Protein AF-A0A934WMY1-F1 (afdb_monomer)

Solvent-accessible surface area (backbone atoms only — not comparable to full-atom values): 4816 Å² total; per-residue (Å²): 125,56,74,68,54,53,51,52,51,55,49,57,68,47,41,63,26,50,52,51,16,49,52,53,38,52,45,37,69,74,75,40,58,79,83,43,34,47,91,42,54,69,57,43,24,53,51,12,27,52,41,11,47,49,29,44,52,52,31,31,69,72,67,72,44,82,88,46,67,69,29,53,50,43,20,52,52,38,25,52,51,47,46,42,58,56,9,47,51,88,76,111

Organism: NCBI:txid502333

Sequence (92 aa):
MSPLASLLHLLSFFAPALVVAAFVALAARVLLPPAARPSSWGFAFVLNFAAGAVALGAGLWYFGHDGKMATYAALVLAVASTQWLAGRAWRG

pLDDT: mean 90.27, std 5.36, range [62.25, 96.06]

Nearest PDB structures (foldseek):
  4x8k-assembly1_A  TM=4.988E-01  e=5.570E+00  Mycobacterium tuberculosis

Foldseek 3Di:
DPPVVVVVVVCVLLVLQQVLLLVLLVCLVVPPDPLQHFPDSVVLSVQLSVQLSVLSVVCCVVVVDGDDPVSVVSSNVSSVVSSSVRSVVVVD

Secondary structure (DSSP, 8-state):
--HHHHHHHHHHHHHHHHHHHHHHHHHHHHHS-GGGS-S-HHHHHHHHHHHHHHHHHHHHHHHSSS--HHHHHHHHHHHHHHHHHHTTGGG-

Mean predicted aligned erro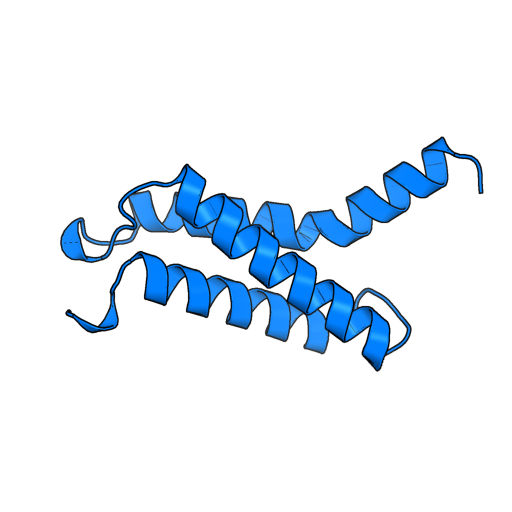r: 4.22 Å

Structure (mmCIF, N/CA/C/O backbone):
data_AF-A0A934WMY1-F1
#
_entry.id   AF-A0A934WMY1-F1
#
loop_
_atom_site.group_PDB
_atom_site.id
_atom_site.type_symbol
_atom_site.label_atom_id
_atom_site.label_alt_id
_atom_site.label_comp_id
_atom_site.label_asym_id
_atom_site.label_entity_id
_atom_site.label_seq_id
_atom_site.pdbx_PDB_ins_code
_atom_site.Cartn_x
_atom_site.Cartn_y
_atom_site.Cartn_z
_atom_site.occupancy
_atom_site.B_iso_or_equiv
_atom_site.auth_seq_id
_atom_site.auth_comp_id
_atom_site.auth_asym_id
_atom_site.auth_atom_id
_atom_site.pdbx_PDB_model_num
ATOM 1 N N . MET A 1 1 ? 24.220 -1.957 -12.409 1.00 70.19 1 MET A N 1
ATOM 2 C CA . MET A 1 1 ? 23.849 -0.957 -11.381 1.00 70.19 1 MET A CA 1
ATOM 3 C C . MET A 1 1 ? 24.537 -1.356 -10.088 1.00 70.19 1 MET A C 1
ATOM 5 O O . MET A 1 1 ? 24.694 -2.554 -9.881 1.00 70.19 1 MET A O 1
ATOM 9 N N . SER A 1 2 ? 24.997 -0.419 -9.256 1.00 92.50 2 SER A N 1
ATOM 10 C CA . SER A 1 2 ? 25.517 -0.795 -7.932 1.00 92.50 2 SER A CA 1
ATOM 11 C C . SER A 1 2 ? 24.396 -1.440 -7.094 1.00 92.50 2 SER A C 1
ATOM 13 O O . SER A 1 2 ? 23.229 -1.106 -7.314 1.00 92.50 2 SER A O 1
ATOM 15 N N . PRO A 1 3 ? 24.697 -2.335 -6.132 1.00 89.81 3 PRO A N 1
ATOM 16 C CA . PRO A 1 3 ? 23.668 -2.944 -5.279 1.00 89.81 3 PRO A CA 1
ATOM 17 C C . PRO A 1 3 ? 22.771 -1.903 -4.593 1.00 89.81 3 PRO A C 1
ATOM 19 O O . PRO A 1 3 ? 21.555 -2.063 -4.533 1.00 89.81 3 PRO A O 1
ATOM 22 N N . LEU A 1 4 ? 23.363 -0.784 -4.165 1.00 92.50 4 LEU A N 1
ATOM 23 C CA . LEU A 1 4 ? 22.644 0.352 -3.594 1.00 92.50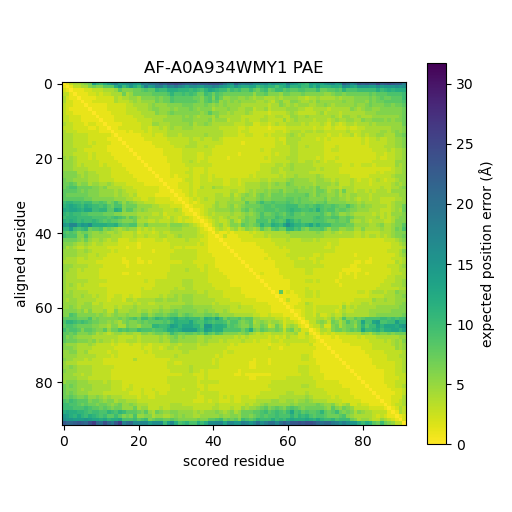 4 LEU A CA 1
ATOM 24 C C . LEU A 1 4 ? 21.665 0.992 -4.592 1.00 92.50 4 LEU A C 1
ATOM 26 O O . LEU A 1 4 ? 20.539 1.313 -4.225 1.00 92.50 4 LEU A O 1
ATOM 30 N N . ALA A 1 5 ? 22.063 1.148 -5.858 1.00 91.88 5 ALA A N 1
ATOM 31 C CA . ALA A 1 5 ? 21.188 1.699 -6.890 1.00 91.88 5 ALA A CA 1
ATOM 32 C C . ALA A 1 5 ? 19.984 0.786 -7.170 1.00 91.88 5 ALA A C 1
ATOM 34 O O . ALA A 1 5 ? 18.873 1.284 -7.330 1.00 91.88 5 ALA A O 1
ATOM 35 N N . SER A 1 6 ? 20.176 -0.537 -7.163 1.00 88.88 6 SER A N 1
ATOM 36 C CA . SER A 1 6 ? 19.073 -1.496 -7.315 1.00 88.88 6 SER A CA 1
ATOM 37 C C . SER A 1 6 ? 18.069 -1.404 -6.163 1.00 88.88 6 SER A C 1
ATOM 39 O O . SER A 1 6 ? 16.862 -1.427 -6.396 1.00 88.88 6 SER A O 1
ATOM 41 N N . LEU A 1 7 ? 18.553 -1.248 -4.926 1.00 91.31 7 LEU A N 1
ATOM 42 C CA . LEU A 1 7 ? 17.689 -1.060 -3.757 1.00 91.31 7 LEU A CA 1
ATOM 43 C C . LEU A 1 7 ? 16.897 0.245 -3.836 1.00 91.31 7 LEU A C 1
ATOM 45 O O . LEU A 1 7 ? 15.694 0.245 -3.593 1.00 91.31 7 LEU A O 1
ATOM 49 N N . LEU A 1 8 ? 17.551 1.347 -4.211 1.00 92.38 8 LEU A N 1
ATOM 50 C CA . LEU A 1 8 ? 16.879 2.636 -4.378 1.00 92.38 8 LEU A CA 1
ATOM 51 C C . LEU A 1 8 ? 15.834 2.591 -5.493 1.00 92.38 8 LEU A C 1
A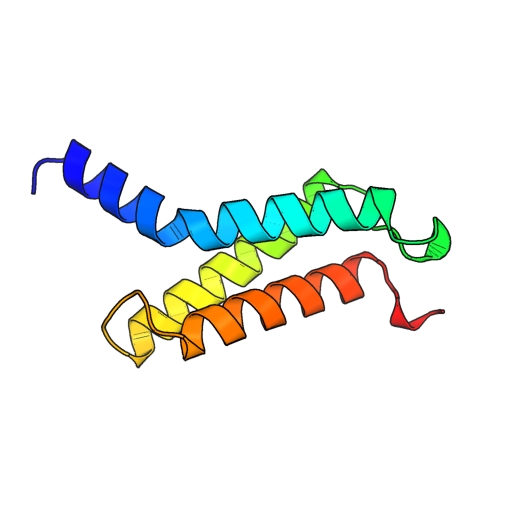TOM 53 O O . LEU A 1 8 ? 14.754 3.157 -5.337 1.00 92.38 8 LEU A O 1
ATOM 57 N N . HIS A 1 9 ? 16.117 1.891 -6.591 1.00 90.00 9 HIS A N 1
ATOM 58 C CA . HIS A 1 9 ? 15.160 1.704 -7.677 1.00 90.00 9 HIS A CA 1
ATOM 59 C C . HIS A 1 9 ? 13.927 0.914 -7.220 1.00 90.00 9 HIS A C 1
ATOM 61 O O . HIS A 1 9 ? 12.800 1.350 -7.447 1.00 90.00 9 HIS A O 1
ATOM 67 N N . LEU A 1 10 ? 14.132 -0.191 -6.496 1.00 90.12 10 LEU A N 1
ATOM 68 C CA . LEU A 1 10 ? 13.041 -0.989 -5.936 1.00 90.12 10 LEU A CA 1
ATOM 69 C C . LEU A 1 10 ? 12.201 -0.184 -4.936 1.00 90.12 10 LEU A C 1
ATOM 71 O O . LEU A 1 10 ? 10.973 -0.233 -4.961 1.00 90.12 10 LEU A O 1
ATOM 75 N N . LEU A 1 11 ? 12.857 0.592 -4.074 1.00 90.69 11 LEU A N 1
ATOM 76 C CA . LEU A 1 11 ? 12.171 1.439 -3.105 1.00 90.69 11 LEU A CA 1
ATOM 77 C C . LEU A 1 11 ? 11.369 2.547 -3.798 1.00 90.69 11 LEU A C 1
ATOM 79 O O . LEU A 1 11 ? 10.252 2.838 -3.384 1.00 90.69 11 LEU A O 1
ATOM 83 N N . SER A 1 12 ? 11.914 3.123 -4.872 1.00 91.62 12 SER A N 1
ATOM 84 C CA . SER A 1 12 ? 11.240 4.153 -5.671 1.00 91.62 12 SER A CA 1
ATOM 85 C C . SER A 1 12 ? 10.012 3.593 -6.388 1.00 91.62 12 SER A C 1
ATOM 87 O O . SER A 1 12 ? 8.982 4.258 -6.421 1.00 91.62 12 SER A O 1
ATOM 89 N N . PHE A 1 13 ? 10.087 2.353 -6.880 1.00 91.69 13 PHE A N 1
ATOM 90 C CA . PHE A 1 13 ? 8.956 1.646 -7.479 1.00 91.69 13 PHE A CA 1
ATOM 91 C C . PHE A 1 13 ? 7.818 1.413 -6.475 1.00 91.69 13 PHE A C 1
ATOM 93 O O . PHE A 1 13 ? 6.656 1.639 -6.793 1.00 91.69 13 PHE A O 1
ATOM 100 N N . PHE A 1 14 ? 8.128 1.004 -5.240 1.00 92.75 14 PHE A N 1
ATOM 101 C CA . PHE A 1 14 ? 7.107 0.773 -4.207 1.00 92.75 14 PHE A CA 1
ATOM 102 C C . PHE A 1 14 ? 6.676 2.034 -3.447 1.00 92.75 14 PHE A C 1
ATOM 104 O O . PHE A 1 14 ? 5.664 1.997 -2.739 1.00 92.75 14 PHE A O 1
ATOM 111 N N . ALA A 1 15 ? 7.397 3.149 -3.585 1.00 92.19 15 ALA A N 1
ATOM 112 C CA . ALA A 1 15 ? 7.096 4.394 -2.885 1.00 92.19 15 ALA A CA 1
ATOM 113 C C . ALA A 1 15 ? 5.644 4.878 -3.091 1.00 92.19 15 ALA A C 1
ATOM 115 O O . ALA A 1 15 ? 5.001 5.200 -2.088 1.00 92.19 15 ALA A O 1
ATOM 116 N N . PRO A 1 16 ? 5.062 4.863 -4.311 1.00 91.56 16 PRO A N 1
ATOM 117 C CA . PRO A 1 16 ? 3.666 5.240 -4.520 1.00 91.56 16 PRO A CA 1
ATOM 118 C C . PRO A 1 16 ? 2.698 4.363 -3.719 1.00 91.56 16 PRO A C 1
ATOM 120 O O . PRO A 1 16 ? 1.791 4.884 -3.073 1.00 91.56 16 PRO A O 1
ATOM 123 N N . ALA A 1 17 ? 2.906 3.042 -3.699 1.00 93.88 17 ALA A N 1
ATOM 124 C CA . ALA A 1 17 ? 2.055 2.130 -2.937 1.00 93.88 17 ALA A CA 1
ATOM 125 C C . ALA A 1 17 ? 2.155 2.378 -1.429 1.00 93.88 17 ALA A C 1
ATOM 127 O O . ALA A 1 17 ? 1.134 2.385 -0.743 1.00 93.88 17 ALA A O 1
ATOM 128 N N . LEU A 1 18 ? 3.362 2.621 -0.914 1.00 92.94 18 LEU A N 1
ATOM 129 C CA . LEU A 1 18 ? 3.592 2.887 0.506 1.00 92.94 18 LEU A CA 1
ATOM 130 C C . LEU A 1 18 ? 2.911 4.188 0.944 1.00 92.94 18 LEU A C 1
ATOM 132 O O . LEU A 1 18 ? 2.174 4.195 1.933 1.00 92.94 18 LEU A O 1
ATOM 136 N N . VAL A 1 19 ? 3.104 5.265 0.179 1.00 95.00 19 VAL A N 1
ATOM 137 C CA . VAL A 1 19 ? 2.511 6.577 0.468 1.00 95.00 19 VAL A CA 1
ATOM 138 C C . VAL A 1 19 ? 0.986 6.508 0.407 1.00 95.00 19 VAL A C 1
ATOM 140 O O . VAL A 1 19 ? 0.324 6.932 1.354 1.00 95.00 19 VAL A O 1
ATOM 143 N N . VAL A 1 20 ? 0.415 5.933 -0.656 1.00 94.25 20 VAL A N 1
ATOM 144 C CA . VAL A 1 20 ? -1.046 5.846 -0.820 1.00 94.25 20 VAL A CA 1
ATOM 145 C C . VAL A 1 20 ? -1.666 4.955 0.260 1.00 94.25 20 VAL A C 1
ATOM 147 O O . VAL A 1 20 ? -2.661 5.347 0.870 1.00 94.25 20 VAL A O 1
ATOM 150 N N . ALA A 1 21 ? -1.065 3.803 0.572 1.00 93.50 21 ALA A N 1
ATOM 151 C CA . ALA A 1 21 ? -1.561 2.914 1.622 1.00 93.50 21 ALA A CA 1
ATOM 152 C C . ALA A 1 21 ? -1.557 3.580 3.007 1.00 93.50 21 ALA A C 1
ATOM 154 O O . ALA A 1 21 ? -2.556 3.498 3.728 1.00 93.50 21 ALA A O 1
ATOM 155 N N . ALA A 1 22 ? -0.464 4.262 3.371 1.00 92.12 22 ALA A N 1
ATOM 156 C CA . ALA A 1 22 ? -0.355 4.986 4.638 1.00 92.12 22 ALA A CA 1
ATOM 157 C C . ALA A 1 22 ? -1.366 6.129 4.715 1.00 92.12 22 ALA A C 1
ATOM 159 O O . ALA A 1 22 ? -2.095 6.248 5.705 1.00 92.12 22 ALA A O 1
ATOM 160 N N . PHE A 1 23 ? -1.441 6.942 3.660 1.00 94.62 23 PHE A N 1
ATOM 161 C CA . PHE A 1 23 ? -2.308 8.110 3.624 1.00 94.62 23 PHE A CA 1
ATOM 162 C C . PHE A 1 23 ? -3.782 7.715 3.698 1.00 94.62 23 PHE A C 1
ATOM 164 O O . PHE A 1 23 ? -4.515 8.278 4.504 1.00 94.62 23 PHE A O 1
ATOM 171 N N . VAL A 1 24 ? -4.212 6.696 2.948 1.00 93.38 24 VAL A N 1
ATOM 172 C CA . VAL A 1 24 ? -5.600 6.203 2.978 1.00 93.38 24 VAL A CA 1
ATOM 173 C C . VAL A 1 24 ? -5.948 5.588 4.335 1.00 93.38 24 VAL A C 1
ATOM 175 O O . VAL A 1 24 ? -7.007 5.888 4.892 1.00 93.38 24 VAL A O 1
ATOM 178 N N . ALA A 1 25 ? -5.056 4.777 4.913 1.00 91.25 25 ALA A N 1
ATOM 179 C CA . ALA A 1 25 ? -5.290 4.187 6.228 1.00 91.25 25 ALA A CA 1
ATOM 180 C C . ALA A 1 25 ? -5.404 5.266 7.325 1.00 91.25 25 ALA A C 1
ATOM 182 O O . ALA A 1 25 ? -6.258 5.162 8.210 1.00 91.25 25 ALA A O 1
ATOM 183 N N . LEU A 1 26 ? -4.574 6.316 7.269 1.00 92.50 26 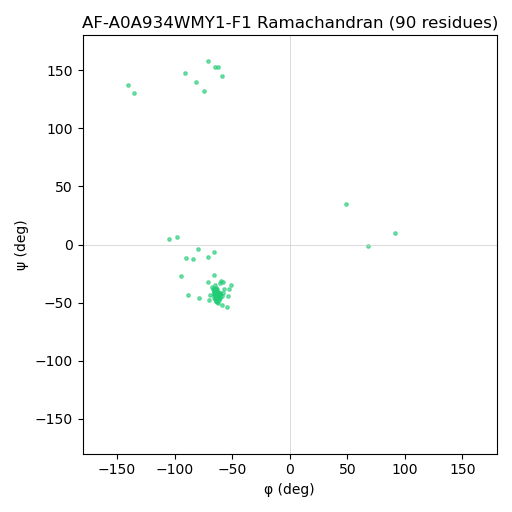LEU A N 1
ATOM 184 C CA . LEU A 1 26 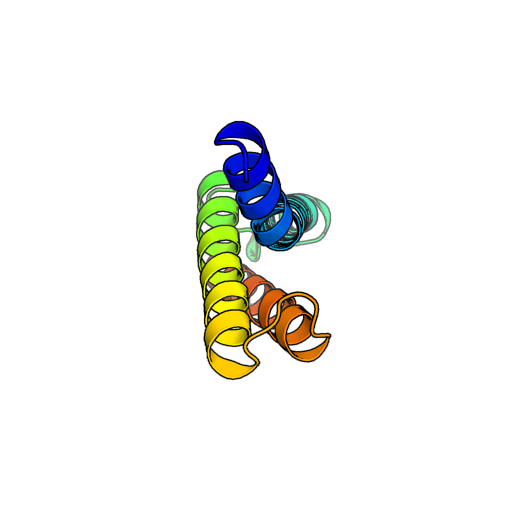? -4.641 7.457 8.192 1.00 92.50 26 LEU A CA 1
ATOM 185 C C . LEU A 1 26 ? -5.886 8.317 7.956 1.00 92.50 26 LEU A C 1
ATOM 187 O O . LEU A 1 26 ? -6.611 8.610 8.908 1.00 92.50 26 LEU A O 1
ATOM 191 N N . ALA A 1 27 ? -6.173 8.674 6.704 1.00 91.31 27 ALA A N 1
ATOM 192 C CA . ALA A 1 27 ? -7.336 9.471 6.330 1.00 91.31 27 ALA A CA 1
ATOM 193 C C . ALA A 1 27 ? -8.634 8.805 6.793 1.00 91.31 27 ALA A C 1
ATOM 195 O O . ALA A 1 27 ? -9.513 9.479 7.320 1.00 91.31 27 ALA A O 1
ATOM 196 N N . ALA A 1 28 ? -8.729 7.476 6.718 1.00 89.69 28 ALA A N 1
ATOM 197 C CA . ALA A 1 28 ? -9.886 6.744 7.219 1.00 89.69 28 ALA A CA 1
ATOM 198 C C . ALA A 1 28 ? -10.142 6.939 8.723 1.00 89.69 28 ALA A C 1
ATOM 200 O O . ALA A 1 28 ? -11.293 6.930 9.150 1.00 89.69 28 ALA A O 1
ATOM 201 N N . ARG A 1 29 ? -9.106 7.156 9.544 1.00 87.25 29 ARG A N 1
ATOM 202 C CA . ARG A 1 29 ? -9.300 7.451 10.975 1.00 87.25 29 ARG A CA 1
ATOM 203 C C . ARG A 1 29 ? -9.884 8.837 11.223 1.00 87.25 29 ARG A C 1
ATOM 205 O O . ARG A 1 29 ? -10.598 9.009 12.207 1.00 87.25 29 ARG A O 1
ATOM 212 N N . VAL A 1 30 ? -9.556 9.799 10.366 1.00 90.62 30 VAL A N 1
ATOM 213 C CA . VAL A 1 30 ? -9.967 11.200 10.518 1.00 90.62 30 VAL A CA 1
ATOM 214 C C . VAL A 1 30 ? -11.321 11.444 9.856 1.00 90.62 30 VAL A C 1
ATOM 216 O O . VAL A 1 30 ? -12.182 12.086 10.447 1.00 90.62 30 VAL A O 1
ATOM 219 N N . LEU A 1 31 ? -11.520 10.904 8.652 1.00 90.75 31 LEU A N 1
ATOM 220 C CA . LEU A 1 31 ? -12.644 11.236 7.778 1.00 90.75 31 LEU A CA 1
ATOM 221 C C . LEU A 1 31 ? -13.837 10.282 7.910 1.00 90.75 31 LEU A C 1
ATOM 223 O O . LEU A 1 31 ? -14.959 10.696 7.635 1.00 90.75 31 LEU A O 1
ATOM 227 N N . LEU A 1 32 ? -13.634 9.017 8.306 1.00 88.25 32 LEU A N 1
ATOM 228 C CA . LEU A 1 32 ? -14.736 8.048 8.378 1.00 88.25 32 LEU A CA 1
ATOM 229 C C . LEU A 1 32 ? -15.399 8.019 9.761 1.00 88.25 32 LEU A C 1
ATOM 231 O O . LEU A 1 32 ? -14.714 8.169 10.784 1.00 88.25 32 LEU A O 1
ATOM 235 N N . PRO A 1 33 ? -16.717 7.754 9.827 1.00 86.50 33 PRO A N 1
ATOM 236 C CA . PRO A 1 33 ? -17.397 7.496 11.089 1.00 86.50 33 PRO A CA 1
ATOM 237 C C . PRO A 1 33 ? -16.873 6.199 11.730 1.00 86.50 33 PRO A C 1
ATOM 239 O O . PRO A 1 33 ? -16.458 5.294 11.003 1.00 86.50 33 PRO A O 1
ATOM 242 N N . PRO A 1 34 ? -16.921 6.053 13.070 1.00 83.81 34 PRO A N 1
ATOM 243 C CA . PRO A 1 34 ? -16.409 4.870 13.769 1.00 83.81 34 PRO A CA 1
ATOM 244 C C . PRO A 1 34 ? -16.911 3.530 13.215 1.00 83.81 34 PRO A C 1
ATOM 246 O O . PRO A 1 34 ? -16.145 2.575 13.162 1.00 83.81 34 PRO A O 1
ATOM 249 N N . ALA A 1 35 ? -18.160 3.482 12.743 1.00 83.75 35 ALA A N 1
ATOM 250 C CA . ALA A 1 35 ? -18.773 2.290 12.156 1.00 83.75 35 ALA A CA 1
ATOM 251 C C . ALA A 1 35 ? -18.125 1.826 10.836 1.00 83.75 35 ALA A C 1
ATOM 253 O O . ALA A 1 35 ? -18.188 0.643 10.520 1.00 83.75 35 ALA A O 1
ATOM 254 N N . ALA A 1 36 ? -17.494 2.737 10.087 1.00 82.69 36 ALA A N 1
ATOM 255 C CA . ALA A 1 36 ? -16.852 2.462 8.798 1.00 82.69 36 ALA A CA 1
ATOM 256 C C . ALA A 1 36 ? -15.314 2.418 8.890 1.00 82.69 36 ALA A C 1
ATOM 258 O O . ALA A 1 36 ? -14.621 2.327 7.873 1.00 82.69 36 ALA A O 1
ATOM 259 N N . ARG A 1 37 ? -14.748 2.524 10.100 1.00 85.69 37 ARG A N 1
ATOM 260 C CA . ARG A 1 37 ? -13.297 2.462 10.308 1.00 85.69 37 ARG A CA 1
ATOM 261 C C . ARG A 1 37 ? -12.828 1.005 10.326 1.00 85.69 37 ARG A C 1
ATOM 263 O O . ARG A 1 37 ? -13.463 0.169 10.968 1.00 85.69 37 ARG A O 1
ATOM 270 N N . PRO A 1 38 ? -11.678 0.690 9.707 1.00 84.25 38 PRO A N 1
ATOM 271 C CA . PRO A 1 38 ? -11.038 -0.604 9.901 1.00 84.25 38 PRO A CA 1
ATOM 272 C C . PRO A 1 38 ? -10.716 -0.839 11.381 1.00 84.25 38 PRO A C 1
ATOM 274 O O . PRO A 1 38 ? -10.307 0.085 12.087 1.00 84.25 38 PRO A O 1
ATOM 277 N N . SER A 1 39 ? -10.829 -2.090 11.832 1.00 82.94 39 SER A N 1
ATOM 278 C CA . SER A 1 39 ? -10.5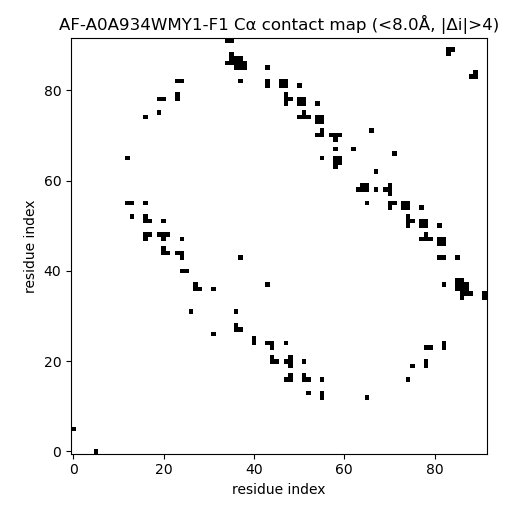63 -2.476 13.227 1.00 82.94 39 SER A CA 1
ATOM 279 C C . SER A 1 39 ? -9.126 -2.187 13.670 1.00 82.94 39 SER A C 1
ATOM 281 O O . SER A 1 39 ? -8.883 -1.844 14.824 1.00 82.94 39 SER A O 1
ATOM 283 N N . SER A 1 40 ? -8.167 -2.300 12.749 1.00 89.06 40 SER A N 1
ATOM 284 C CA . SER A 1 40 ? -6.760 -1.991 12.979 1.00 89.06 40 SER A CA 1
ATOM 285 C C . SER A 1 40 ? -6.202 -1.189 11.815 1.00 89.06 40 SER A C 1
ATOM 287 O O . SER A 1 40 ? -6.320 -1.571 10.651 1.00 89.06 40 SER A O 1
ATOM 289 N N . TRP A 1 41 ? -5.540 -0.083 12.150 1.00 88.62 41 TRP A N 1
ATOM 290 C CA . TRP A 1 41 ? -4.837 0.737 11.169 1.00 88.62 41 TRP A CA 1
ATOM 291 C C . TRP A 1 41 ? -3.657 -0.006 10.549 1.00 88.62 41 TRP A C 1
ATOM 293 O O . TRP A 1 41 ? -3.477 0.066 9.341 1.00 88.62 41 TRP A O 1
ATOM 303 N N . GLY A 1 42 ? -2.900 -0.765 11.351 1.00 90.62 42 GLY A N 1
ATOM 304 C CA . GLY A 1 42 ? -1.773 -1.550 10.847 1.00 90.62 42 GLY A CA 1
ATOM 305 C C . GLY A 1 42 ? -2.231 -2.624 9.863 1.00 90.62 42 GLY A C 1
ATOM 306 O O . GLY A 1 42 ? -1.626 -2.792 8.810 1.00 90.62 42 GLY A O 1
ATOM 307 N N . PHE A 1 43 ? -3.354 -3.287 10.155 1.00 91.06 43 PHE A N 1
ATOM 308 C CA . PHE A 1 43 ? -3.945 -4.252 9.228 1.00 91.06 43 PHE A CA 1
ATOM 309 C C . PHE A 1 43 ? -4.389 -3.586 7.919 1.00 91.06 43 PHE A C 1
ATOM 311 O O . PHE A 1 43 ? -4.041 -4.066 6.845 1.00 91.06 43 PHE A O 1
ATOM 318 N N . ALA A 1 44 ? -5.096 -2.453 8.001 1.00 92.50 44 ALA A N 1
ATOM 319 C CA . ALA A 1 44 ? -5.521 -1.699 6.824 1.00 92.50 44 ALA A CA 1
ATOM 320 C C . ALA A 1 44 ? -4.329 -1.220 5.981 1.00 92.50 44 ALA A C 1
ATOM 322 O O . ALA A 1 44 ? -4.338 -1.364 4.763 1.00 92.50 44 ALA A O 1
ATOM 323 N N . PHE A 1 45 ? -3.275 -0.714 6.627 1.00 94.12 45 PHE A N 1
ATOM 324 C CA . PHE A 1 45 ? -2.044 -0.305 5.960 1.00 94.12 45 PHE A CA 1
ATOM 325 C C . PHE A 1 45 ? -1.393 -1.464 5.197 1.00 94.12 45 PHE A C 1
ATOM 327 O O . PHE A 1 45 ? -1.125 -1.325 4.007 1.00 94.12 45 PHE A O 1
ATOM 334 N N . VAL A 1 46 ? -1.180 -2.612 5.853 1.00 95.12 46 VAL A N 1
ATOM 335 C CA . VAL A 1 46 ? -0.548 -3.786 5.226 1.00 95.12 46 VAL A CA 1
ATOM 336 C C . VAL A 1 46 ? -1.392 -4.312 4.064 1.00 95.12 46 VAL A C 1
ATOM 338 O O . VAL A 1 46 ? -0.848 -4.598 3.000 1.00 95.12 46 VAL A O 1
ATOM 341 N N . LEU A 1 47 ? -2.714 -4.392 4.239 1.00 94.81 47 LEU A N 1
ATOM 342 C CA . LEU A 1 47 ? -3.641 -4.841 3.200 1.00 94.81 47 LEU A CA 1
ATOM 343 C C . LEU A 1 47 ? -3.599 -3.917 1.971 1.00 94.81 47 LEU A C 1
ATOM 345 O O . LEU A 1 47 ? -3.450 -4.388 0.844 1.00 94.81 47 LEU A O 1
ATOM 349 N N . ASN A 1 48 ? -3.672 -2.603 2.195 1.00 95.62 48 ASN A N 1
ATOM 350 C CA . ASN A 1 48 ? -3.615 -1.600 1.135 1.00 95.62 48 ASN A CA 1
ATOM 351 C C . ASN A 1 48 ? -2.256 -1.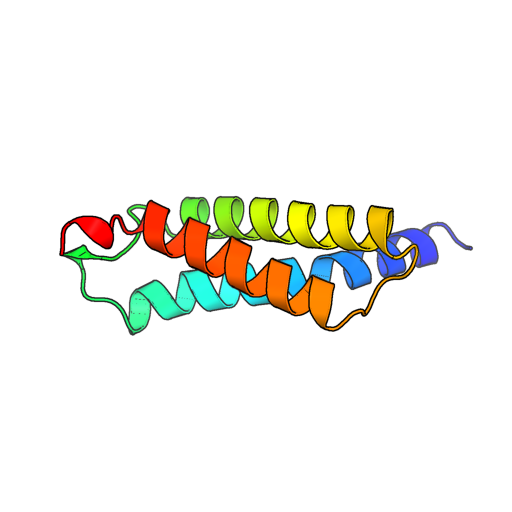607 0.427 1.00 95.62 48 ASN A C 1
ATOM 353 O O . ASN A 1 48 ? -2.202 -1.546 -0.798 1.00 95.62 48 ASN A O 1
ATOM 357 N N . PHE A 1 49 ? -1.157 -1.709 1.179 1.00 95.62 49 PHE A N 1
ATOM 358 C CA . PHE A 1 49 ? 0.184 -1.763 0.606 1.00 95.62 49 PHE A CA 1
ATOM 359 C C . PHE A 1 49 ? 0.362 -3.005 -0.268 1.00 95.62 49 PHE A C 1
ATOM 361 O O . PHE A 1 49 ? 0.838 -2.886 -1.394 1.00 95.62 49 PHE A O 1
ATOM 368 N N . ALA A 1 50 ? -0.070 -4.176 0.208 1.00 96.06 50 ALA A N 1
ATOM 369 C CA . ALA A 1 50 ? -0.008 -5.414 -0.561 1.00 96.06 50 ALA A CA 1
ATOM 370 C C . ALA A 1 50 ? -0.825 -5.315 -1.859 1.00 96.06 50 ALA A C 1
ATOM 372 O O . ALA A 1 50 ? -0.317 -5.642 -2.931 1.00 96.06 50 ALA A O 1
ATOM 373 N N . ALA A 1 51 ? -2.055 -4.800 -1.789 1.00 95.81 51 ALA A N 1
ATOM 374 C CA . ALA A 1 51 ? -2.892 -4.598 -2.969 1.00 95.81 51 ALA A CA 1
ATOM 375 C C . ALA A 1 51 ? -2.266 -3.607 -3.963 1.00 95.81 51 ALA A C 1
ATOM 377 O O . ALA A 1 51 ? -2.243 -3.859 -5.168 1.00 95.81 51 ALA A O 1
ATOM 378 N N . GLY A 1 52 ? -1.699 -2.511 -3.458 1.00 95.06 52 GLY A N 1
ATOM 379 C CA . GLY A 1 52 ? -1.010 -1.527 -4.279 1.00 95.06 52 GLY A CA 1
ATOM 380 C C . GLY A 1 52 ? 0.260 -2.073 -4.941 1.00 95.06 52 GLY A C 1
ATOM 381 O O . GLY A 1 52 ? 0.481 -1.862 -6.132 1.00 95.06 52 GLY A O 1
ATOM 382 N N . ALA A 1 53 ? 1.065 -2.835 -4.202 1.00 94.38 53 ALA A N 1
ATOM 383 C CA . ALA A 1 53 ? 2.257 -3.505 -4.716 1.00 94.38 53 ALA A CA 1
ATOM 384 C C . ALA A 1 53 ? 1.912 -4.507 -5.830 1.00 94.38 53 ALA A C 1
ATOM 386 O O . ALA A 1 53 ? 2.594 -4.542 -6.855 1.00 94.38 53 ALA A O 1
ATOM 387 N N . VAL A 1 54 ? 0.826 -5.272 -5.666 1.00 95.50 54 VAL A N 1
ATOM 388 C CA . VAL A 1 54 ? 0.313 -6.177 -6.707 1.00 95.50 54 VAL A CA 1
ATOM 389 C C . VAL A 1 54 ? -0.134 -5.395 -7.943 1.00 95.50 54 VAL A C 1
ATOM 391 O O . VAL A 1 54 ? 0.214 -5.787 -9.054 1.00 95.50 54 VAL A O 1
ATOM 394 N N . ALA A 1 55 ? -0.844 -4.274 -7.780 1.00 94.44 55 ALA A N 1
ATOM 395 C CA . ALA A 1 55 ? -1.276 -3.441 -8.905 1.00 94.44 55 ALA A CA 1
ATOM 396 C C . ALA A 1 55 ? -0.089 -2.853 -9.688 1.00 94.44 55 ALA A C 1
ATOM 398 O O . ALA A 1 55 ? -0.073 -2.912 -10.920 1.00 94.44 55 ALA A O 1
ATOM 399 N N . LEU A 1 56 ? 0.929 -2.340 -8.987 1.00 92.06 56 LEU A N 1
ATOM 400 C CA . LEU A 1 56 ? 2.159 -1.844 -9.609 1.00 92.06 56 LEU A CA 1
ATOM 401 C C . LEU A 1 56 ? 2.909 -2.967 -10.333 1.00 92.06 56 LEU A C 1
ATOM 403 O O . LEU A 1 56 ? 3.286 -2.798 -11.491 1.00 92.06 56 LEU A O 1
ATOM 407 N N . GLY A 1 57 ? 3.081 -4.124 -9.687 1.00 92.62 57 GLY A N 1
ATOM 408 C CA . GLY A 1 57 ? 3.731 -5.292 -10.285 1.00 92.62 57 GLY A CA 1
ATOM 409 C C . GLY A 1 57 ? 3.003 -5.801 -11.532 1.00 92.62 57 GLY A C 1
ATOM 410 O O . GLY A 1 57 ? 3.643 -6.080 -12.544 1.00 92.62 57 GLY A O 1
ATOM 411 N N . ALA A 1 58 ? 1.668 -5.847 -11.501 1.00 91.81 58 ALA A N 1
ATOM 412 C CA . ALA A 1 58 ? 0.848 -6.227 -12.649 1.00 91.81 58 ALA A CA 1
ATOM 413 C C . ALA A 1 58 ? 0.967 -5.219 -13.800 1.00 91.81 58 ALA A C 1
ATOM 415 O O . ALA A 1 58 ? 1.103 -5.616 -14.957 1.00 91.81 58 ALA A O 1
ATOM 416 N N . GLY A 1 59 ? 0.967 -3.918 -13.498 1.00 91.44 59 GLY A N 1
ATOM 417 C CA . GLY A 1 59 ? 1.177 -2.885 -14.509 1.00 91.44 59 GLY A CA 1
ATOM 418 C C . GLY A 1 59 ? 2.580 -2.925 -15.109 1.00 91.44 59 GLY A C 1
ATOM 419 O O . GLY A 1 59 ? 2.717 -2.791 -16.322 1.00 91.44 59 GLY A O 1
ATOM 420 N N . LEU A 1 60 ? 3.610 -3.167 -14.296 1.00 91.12 60 LEU A N 1
ATOM 421 C CA . LEU A 1 60 ? 4.976 -3.346 -14.785 1.00 91.12 60 LEU A CA 1
ATOM 422 C C . LEU A 1 60 ? 5.083 -4.578 -15.693 1.00 91.12 60 LEU A C 1
ATOM 424 O O . LEU A 1 60 ? 5.680 -4.490 -16.761 1.00 91.12 60 LEU A O 1
ATOM 428 N N . TRP A 1 61 ? 4.464 -5.697 -15.307 1.00 92.06 61 TRP A N 1
ATOM 429 C CA . TRP A 1 61 ? 4.429 -6.914 -16.120 1.00 92.06 61 TRP A CA 1
ATOM 430 C C . TRP A 1 61 ? 3.705 -6.705 -17.458 1.00 92.06 61 TRP A C 1
ATOM 432 O O . TRP A 1 61 ? 4.190 -7.160 -18.490 1.00 92.06 61 TRP A O 1
ATOM 442 N N . TYR A 1 62 ? 2.583 -5.980 -17.459 1.00 91.94 62 TYR A N 1
ATOM 443 C CA . TYR A 1 62 ? 1.773 -5.758 -18.660 1.00 91.94 62 TYR A CA 1
ATOM 444 C C . TYR A 1 62 ? 2.335 -4.673 -19.595 1.00 91.94 62 TYR A C 1
ATOM 446 O O . TYR A 1 62 ? 2.407 -4.869 -20.806 1.00 91.94 62 TYR A O 1
ATOM 454 N N . PHE A 1 63 ? 2.737 -3.516 -19.060 1.00 88.81 63 PHE A N 1
ATOM 455 C CA . PHE A 1 63 ? 3.224 -2.381 -19.859 1.00 88.81 63 PHE A CA 1
ATOM 456 C C . PHE A 1 63 ? 4.744 -2.402 -20.092 1.00 88.81 63 PHE A C 1
ATOM 458 O O . PHE A 1 63 ? 5.260 -1.596 -20.875 1.00 88.81 63 PHE A O 1
ATOM 465 N N . GLY A 1 64 ? 5.477 -3.265 -19.382 1.00 86.75 64 GLY A N 1
ATOM 466 C CA . GLY A 1 64 ? 6.939 -3.376 -19.432 1.00 86.75 64 GLY A CA 1
ATOM 467 C C . GLY A 1 64 ? 7.693 -2.173 -18.856 1.00 86.75 64 GLY A C 1
ATOM 468 O O . GLY A 1 64 ? 8.919 -2.172 -18.848 1.00 86.75 64 GLY A O 1
ATOM 469 N N . HIS A 1 65 ? 6.978 -1.141 -18.402 1.00 84.31 65 HIS A N 1
ATOM 470 C CA . HIS A 1 65 ? 7.538 0.115 -17.914 1.00 84.31 65 HIS A CA 1
ATOM 471 C C . HIS A 1 65 ? 6.757 0.605 -16.701 1.00 84.31 65 HIS A C 1
ATOM 473 O O . HIS A 1 65 ? 5.523 0.600 -16.693 1.00 84.31 65 HIS A O 1
ATOM 479 N N . ASP A 1 66 ? 7.496 1.084 -15.708 1.00 81.56 66 ASP A N 1
ATOM 480 C CA . ASP A 1 66 ? 6.942 1.797 -14.567 1.00 81.56 66 ASP A CA 1
ATOM 481 C C . ASP A 1 66 ? 6.438 3.198 -14.977 1.00 81.56 66 ASP A C 1
ATOM 483 O O . ASP A 1 66 ? 6.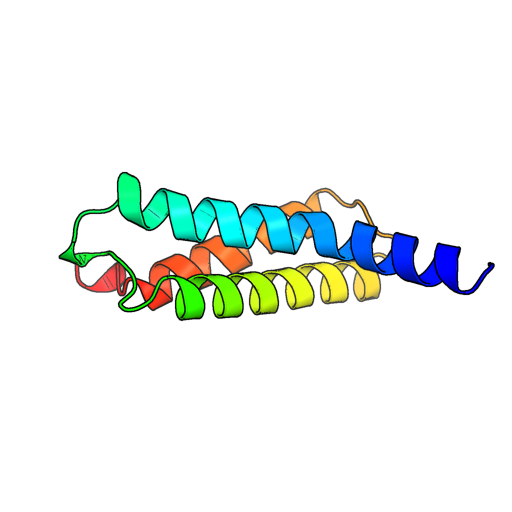846 3.750 -16.003 1.00 81.56 66 ASP A O 1
ATOM 487 N N . GLY A 1 67 ? 5.529 3.784 -14.198 1.00 80.38 67 GLY A N 1
ATOM 488 C CA . GLY A 1 67 ? 5.101 5.174 -14.398 1.00 80.38 67 GLY A CA 1
ATOM 489 C C . GLY A 1 67 ? 3.884 5.405 -15.299 1.00 80.38 67 GLY A C 1
ATOM 490 O O . GLY A 1 67 ? 3.574 6.549 -15.638 1.00 80.38 67 GLY A O 1
ATOM 491 N N . LYS A 1 68 ? 3.157 4.355 -15.693 1.00 89.69 68 LYS A N 1
ATOM 492 C CA . LYS A 1 68 ? 1.906 4.510 -16.453 1.00 89.69 68 LYS A CA 1
ATOM 493 C C . LYS A 1 68 ? 0.771 5.002 -15.552 1.00 89.69 68 LYS A C 1
ATOM 495 O O . LYS A 1 68 ? 0.473 4.394 -14.528 1.00 89.69 68 LYS A O 1
ATOM 500 N N . MET A 1 69 ? 0.045 6.029 -16.007 1.00 92.25 69 MET A N 1
ATOM 501 C CA . MET A 1 69 ? -1.150 6.537 -15.312 1.00 92.25 69 MET A CA 1
ATOM 502 C C . MET A 1 69 ? -2.223 5.460 -15.122 1.00 92.25 69 MET A C 1
ATOM 504 O O . MET A 1 69 ? -2.902 5.455 -14.103 1.00 92.25 69 MET A O 1
ATOM 508 N N . ALA A 1 70 ? -2.334 4.507 -16.055 1.00 90.62 70 ALA A N 1
ATOM 509 C CA . ALA A 1 70 ? -3.223 3.353 -15.914 1.00 90.62 70 ALA A CA 1
ATOM 510 C C . ALA A 1 70 ? -2.855 2.480 -14.701 1.00 90.62 70 ALA A C 1
ATOM 512 O O . ALA A 1 70 ? -3.732 2.080 -13.940 1.00 90.62 70 ALA A O 1
ATOM 513 N N . THR A 1 71 ? -1.561 2.238 -14.474 1.00 91.88 71 THR A N 1
ATOM 514 C CA . THR A 1 71 ? -1.077 1.493 -13.307 1.00 91.88 71 THR A CA 1
ATOM 515 C C . THR A 1 71 ? -1.348 2.258 -12.014 1.00 91.88 71 THR A C 1
ATOM 517 O O . THR A 1 71 ? -1.774 1.667 -11.026 1.00 91.88 71 THR A O 1
ATOM 520 N N . TYR A 1 72 ? -1.173 3.581 -12.018 1.00 92.75 72 TYR A N 1
ATOM 521 C CA . TYR A 1 72 ? -1.502 4.412 -10.858 1.00 92.75 72 TYR A CA 1
ATOM 522 C C . TYR A 1 72 ? -3.008 4.478 -10.577 1.00 92.75 72 TYR A C 1
ATOM 524 O O . TYR A 1 72 ? -3.417 4.445 -9.419 1.00 92.75 72 TYR A O 1
ATOM 532 N N . ALA A 1 73 ? -3.852 4.501 -11.608 1.00 92.94 73 ALA A N 1
ATOM 533 C CA . ALA A 1 73 ? -5.295 4.378 -11.430 1.00 92.94 73 ALA A CA 1
ATOM 534 C C . ALA A 1 73 ? -5.654 3.018 -10.809 1.00 92.94 73 ALA A C 1
ATOM 536 O O . ALA A 1 73 ? -6.405 2.967 -9.836 1.00 92.94 73 ALA A O 1
ATOM 537 N N . ALA A 1 74 ? -5.062 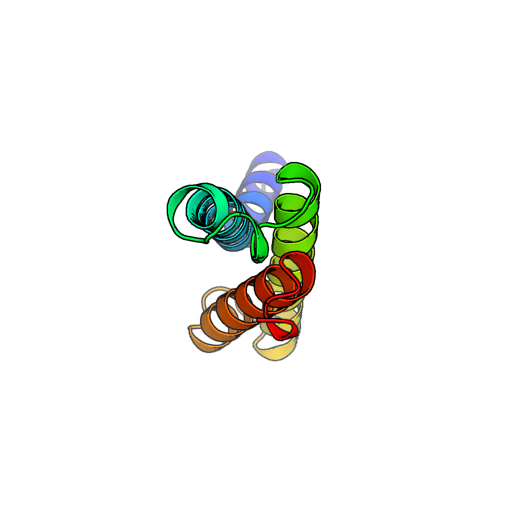1.926 -11.306 1.00 93.69 74 ALA A N 1
ATOM 538 C CA . ALA A 1 74 ? -5.249 0.591 -10.742 1.00 93.69 74 ALA A CA 1
ATOM 539 C C . ALA A 1 74 ? -4.774 0.502 -9.280 1.00 93.69 74 ALA A C 1
ATOM 541 O O . ALA A 1 74 ? -5.481 -0.063 -8.451 1.00 93.69 74 ALA A O 1
ATOM 542 N N . LEU A 1 75 ? -3.630 1.112 -8.947 1.00 95.00 75 LEU A N 1
ATOM 543 C CA . LEU A 1 75 ? -3.123 1.245 -7.577 1.00 95.00 75 LEU A CA 1
ATOM 544 C C . LEU A 1 75 ? -4.174 1.888 -6.661 1.00 95.00 75 LEU A C 1
ATOM 546 O O . LEU A 1 75 ? -4.515 1.326 -5.620 1.00 95.00 75 LEU A O 1
ATOM 550 N N . VAL A 1 76 ? -4.689 3.058 -7.048 1.00 95.06 76 VAL A N 1
ATOM 551 C CA . VAL A 1 76 ? -5.666 3.804 -6.243 1.00 95.06 76 VAL A CA 1
ATOM 552 C C . VAL A 1 76 ? -6.962 3.011 -6.088 1.00 95.06 76 VAL A C 1
ATOM 554 O O . VAL A 1 76 ? -7.478 2.912 -4.976 1.00 95.06 76 VAL A O 1
ATOM 557 N N . LEU A 1 77 ? -7.465 2.402 -7.164 1.00 95.19 77 LEU A N 1
ATOM 558 C CA . LEU A 1 77 ? -8.679 1.582 -7.127 1.00 95.19 77 LEU A CA 1
ATOM 559 C C . LEU A 1 77 ? -8.511 0.341 -6.244 1.00 95.19 77 LEU A C 1
ATOM 561 O O . LEU A 1 77 ? -9.416 0.018 -5.470 1.00 95.19 77 LEU A O 1
ATOM 565 N N . ALA A 1 78 ? -7.360 -0.329 -6.319 1.00 95.19 78 ALA A N 1
ATOM 566 C CA . ALA A 1 78 ? -7.052 -1.486 -5.488 1.00 95.19 78 ALA A CA 1
ATOM 567 C C . ALA A 1 78 ? -7.033 -1.100 -4.003 1.00 95.19 78 ALA A C 1
ATOM 569 O O . ALA A 1 78 ? -7.751 -1.708 -3.211 1.00 95.19 78 ALA A O 1
ATOM 570 N N . VAL A 1 79 ? -6.296 -0.040 -3.650 1.00 95.75 79 VAL A N 1
ATOM 571 C CA . VAL A 1 79 ? -6.213 0.472 -2.272 1.00 95.75 79 VAL A CA 1
ATOM 572 C C . VAL A 1 79 ? -7.578 0.933 -1.755 1.00 95.75 79 VAL A C 1
ATOM 574 O O . VAL A 1 79 ? -7.950 0.628 -0.622 1.00 95.75 79 VAL A O 1
ATOM 577 N N . ALA A 1 80 ? -8.352 1.655 -2.566 1.00 93.12 80 ALA A N 1
ATOM 578 C CA . ALA A 1 80 ? -9.685 2.110 -2.182 1.00 93.12 80 ALA A CA 1
ATOM 579 C C . ALA A 1 80 ? -10.630 0.927 -1.923 1.00 93.12 80 ALA A C 1
ATOM 581 O O . ALA A 1 80 ? -11.357 0.925 -0.928 1.00 93.12 80 ALA A O 1
ATOM 582 N N . SER A 1 81 ? -10.578 -0.101 -2.774 1.00 93.25 81 SER A N 1
ATOM 583 C CA . SER A 1 81 ? -11.396 -1.308 -2.635 1.00 93.25 81 SER A CA 1
ATOM 584 C C . SER A 1 81 ? -11.034 -2.085 -1.373 1.00 93.25 81 SER A C 1
ATOM 586 O O . SER A 1 81 ? -11.918 -2.433 -0.592 1.00 93.25 81 SER A O 1
ATOM 588 N N . THR A 1 82 ? -9.743 -2.313 -1.111 1.00 94.00 82 THR A N 1
ATOM 589 C CA . THR A 1 82 ? -9.310 -3.007 0.109 1.00 94.00 82 THR A CA 1
ATOM 590 C C . THR A 1 82 ? -9.646 -2.222 1.369 1.00 94.00 82 THR A C 1
ATOM 592 O O . THR A 1 82 ? -10.087 -2.818 2.353 1.00 94.00 82 THR A O 1
ATOM 595 N N . GLN A 1 83 ? -9.529 -0.894 1.334 1.00 92.75 83 GLN A N 1
ATOM 596 C CA . GLN A 1 83 ? -9.918 -0.036 2.449 1.00 92.75 83 GLN A CA 1
ATOM 597 C C . GLN A 1 83 ? -11.429 -0.083 2.710 1.00 92.75 83 GLN A C 1
ATOM 599 O O . GLN A 1 83 ? -11.848 -0.234 3.860 1.00 92.75 83 GLN A O 1
ATOM 604 N N . TRP A 1 84 ? -12.245 0.023 1.656 1.00 90.56 84 TRP A N 1
ATOM 605 C CA . TRP A 1 84 ? -13.703 -0.094 1.741 1.00 90.56 84 TRP A CA 1
ATOM 606 C C . TRP A 1 84 ? -14.104 -1.441 2.339 1.00 90.56 84 TRP A C 1
ATOM 608 O O . TRP A 1 84 ? -14.964 -1.503 3.226 1.00 90.56 84 TRP A O 1
ATOM 618 N N . LEU A 1 85 ? -13.413 -2.508 1.920 1.00 90.00 85 LEU A N 1
ATOM 619 C CA . LEU A 1 85 ? -13.681 -3.837 2.430 1.00 90.00 85 LEU A CA 1
ATOM 620 C C . LEU A 1 85 ? -13.274 -3.996 3.906 1.00 90.00 85 LEU A C 1
ATOM 622 O O . LEU A 1 85 ? -14.030 -4.540 4.714 1.00 90.00 85 LEU A O 1
ATOM 626 N N . ALA A 1 86 ? -12.100 -3.484 4.281 1.00 89.25 86 ALA A N 1
ATOM 627 C CA . ALA A 1 86 ? -11.590 -3.535 5.651 1.00 89.25 86 ALA A CA 1
ATOM 628 C C . ALA A 1 86 ? -12.457 -2.726 6.632 1.00 89.25 86 ALA A C 1
ATOM 630 O O . ALA A 1 86 ? -12.636 -3.136 7.781 1.00 89.25 86 ALA A O 1
ATOM 631 N N . GLY A 1 87 ? -13.019 -1.604 6.174 1.00 88.12 87 GLY A N 1
ATOM 632 C CA . GLY A 1 87 ? -13.978 -0.785 6.918 1.00 88.12 87 GLY A CA 1
ATOM 633 C C . GLY A 1 87 ? -15.410 -1.324 6.913 1.00 88.12 87 GLY A C 1
ATOM 634 O O . GLY A 1 87 ? -16.269 -0.738 7.562 1.00 88.12 87 GLY A O 1
ATOM 635 N N . ARG A 1 88 ? -15.685 -2.426 6.191 1.00 85.31 88 ARG A N 1
ATOM 636 C CA . ARG A 1 88 ? -17.030 -3.004 5.993 1.00 85.31 88 ARG A CA 1
ATOM 637 C C . ARG A 1 88 ? -18.070 -1.963 5.579 1.00 85.31 88 ARG A C 1
ATOM 639 O O . ARG A 1 88 ? -19.235 -2.064 5.964 1.00 85.31 88 ARG A O 1
ATOM 646 N N . ALA A 1 89 ? -17.663 -0.976 4.789 1.00 82.06 89 ALA A N 1
ATOM 647 C CA . ALA A 1 89 ? -18.508 0.162 4.442 1.00 82.06 89 ALA A CA 1
ATOM 648 C C . ALA A 1 89 ? -19.737 -0.220 3.587 1.00 82.06 89 ALA A C 1
ATOM 650 O O . ALA A 1 89 ? -20.625 0.599 3.400 1.00 82.06 89 ALA A O 1
ATOM 651 N N . TRP A 1 90 ? -19.842 -1.477 3.135 1.00 80.88 90 TRP A N 1
ATOM 652 C CA . TRP A 1 90 ? -21.056 -2.057 2.548 1.00 80.88 90 TRP A CA 1
ATOM 653 C C . TRP A 1 90 ? -22.194 -2.320 3.553 1.00 80.88 90 TRP A C 1
ATOM 655 O O . TRP A 1 90 ? -23.285 -2.696 3.138 1.00 80.88 90 TRP A O 1
ATOM 665 N N . ARG A 1 91 ? -21.937 -2.219 4.865 1.00 78.75 91 ARG A N 1
ATOM 666 C CA . ARG A 1 91 ? -22.941 -2.417 5.932 1.00 78.75 91 ARG A CA 1
ATOM 667 C C . ARG A 1 91 ? -23.531 -1.102 6.460 1.00 78.75 91 ARG A C 1
ATOM 669 O O . ARG A 1 91 ? -24.193 -1.137 7.495 1.00 78.75 91 ARG A O 1
ATOM 676 N N . GLY A 1 92 ? -23.188 0.019 5.823 1.00 62.25 92 GLY A N 1
ATOM 677 C CA . GLY A 1 92 ? -23.703 1.352 6.145 1.00 62.25 92 GLY A CA 1
ATOM 678 C C . GLY A 1 92 ? -25.128 1.556 5.665 1.00 62.25 92 GLY A C 1
ATOM 679 O O . GLY A 1 92 ? -25.495 0.929 4.648 1.00 62.25 92 GLY A O 1
#

Radius of gyration: 14.57 Å; Cα contacts (8 Å, |Δi|>4): 99; chains: 1; bounding box: 49×18×34 Å